Protein AF-A0A7S3NC01-F1 (afdb_monomer_lite)

Structure (mmCIF, N/CA/C/O backbone):
data_AF-A0A7S3NC01-F1
#
_entry.id   AF-A0A7S3NC01-F1
#
loop_
_atom_site.group_PDB
_atom_site.id
_atom_site.type_symbol
_atom_site.label_atom_id
_atom_site.label_alt_id
_atom_site.label_comp_id
_atom_site.label_asym_id
_atom_site.label_entity_id
_atom_site.label_seq_id
_atom_site.pdbx_PDB_ins_code
_atom_site.Cartn_x
_atom_site.Cartn_y
_atom_site.Cartn_z
_atom_site.occupancy
_atom_site.B_iso_or_equiv
_atom_site.auth_seq_id
_atom_site.auth_comp_id
_atom_site.auth_asym_id
_atom_site.auth_atom_id
_atom_site.pdbx_PDB_model_num
ATOM 1 N N . MET A 1 1 ? -23.946 -13.953 15.348 1.00 42.28 1 MET A N 1
ATOM 2 C CA . MET A 1 1 ? -24.027 -12.866 14.351 1.00 42.28 1 MET A CA 1
ATOM 3 C C . MET A 1 1 ? -23.359 -11.665 14.988 1.00 42.28 1 MET A C 1
ATOM 5 O O . MET A 1 1 ? -23.876 -11.195 15.989 1.00 42.28 1 MET A O 1
ATOM 9 N N . LYS A 1 2 ? -22.151 -11.292 14.545 1.00 52.28 2 LYS A N 1
ATOM 10 C CA . LYS A 1 2 ? -21.461 -10.125 15.108 1.00 52.28 2 LYS A CA 1
ATOM 11 C C . LYS A 1 2 ? -22.196 -8.876 14.632 1.00 52.28 2 LYS A C 1
ATOM 13 O O . LYS A 1 2 ? -22.498 -8.756 13.447 1.00 52.28 2 LYS A O 1
ATOM 18 N N . GLU A 1 3 ? -22.549 -8.042 15.595 1.00 60.88 3 GLU A N 1
ATOM 19 C CA . GLU A 1 3 ? -23.227 -6.767 15.418 1.00 60.88 3 GLU A 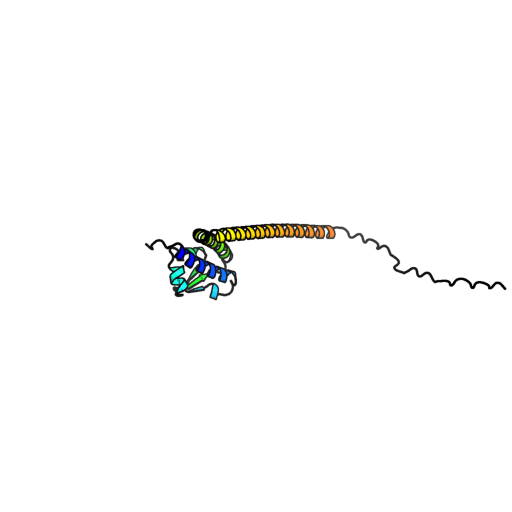CA 1
ATOM 20 C C . GLU A 1 3 ? -22.407 -5.876 14.480 1.00 60.88 3 GLU A C 1
ATOM 22 O O . GLU A 1 3 ? -21.178 -5.931 14.464 1.00 60.88 3 GLU A O 1
ATOM 27 N N . SER A 1 4 ? -23.095 -5.095 13.655 1.00 76.19 4 SER A N 1
ATOM 28 C CA . SER A 1 4 ? -22.490 -4.095 12.778 1.00 76.19 4 SER A CA 1
ATOM 29 C C . SER A 1 4 ? -21.499 -3.219 13.553 1.00 76.19 4 SER A C 1
ATOM 31 O O . SER A 1 4 ? -21.894 -2.540 14.498 1.00 76.19 4 SER A O 1
ATOM 33 N N . HIS A 1 5 ? -20.226 -3.241 13.148 1.00 82.31 5 HIS A N 1
ATOM 34 C CA . HIS A 1 5 ? -19.188 -2.378 13.713 1.00 82.31 5 HIS A CA 1
ATOM 35 C C . HIS A 1 5 ? -19.450 -0.912 13.383 1.00 82.31 5 HIS A C 1
ATOM 37 O O . HIS A 1 5 ? -19.995 -0.595 12.324 1.00 82.31 5 HIS A O 1
ATOM 43 N N . THR A 1 6 ? -19.022 -0.018 14.273 1.00 89.12 6 THR A N 1
ATOM 44 C CA . THR A 1 6 ? -19.074 1.422 14.008 1.00 89.12 6 THR A CA 1
ATOM 45 C C . THR A 1 6 ? -18.001 1.822 12.992 1.00 89.12 6 THR A C 1
ATOM 47 O O . THR A 1 6 ? -16.938 1.200 12.899 1.00 89.12 6 THR A O 1
ATOM 50 N N . ASP A 1 7 ? -18.248 2.899 12.244 1.00 88.88 7 ASP A N 1
ATOM 51 C CA . ASP A 1 7 ? -17.278 3.439 11.282 1.00 88.88 7 ASP A CA 1
ATOM 52 C C . ASP A 1 7 ? -15.938 3.797 11.966 1.00 88.88 7 ASP A C 1
ATOM 54 O O . ASP A 1 7 ? -14.875 3.639 11.369 1.00 88.88 7 ASP A O 1
ATOM 58 N N . GLU A 1 8 ? -15.954 4.205 13.241 1.00 89.25 8 GLU A N 1
ATOM 59 C CA . GLU A 1 8 ? -14.747 4.502 14.029 1.00 89.25 8 GLU A CA 1
ATOM 60 C C . GLU A 1 8 ? -13.897 3.256 14.327 1.00 89.25 8 GLU A C 1
ATOM 62 O O . GLU A 1 8 ? -12.663 3.284 14.204 1.00 89.25 8 GLU A O 1
ATOM 67 N N . GLU A 1 9 ? -14.542 2.143 14.687 1.00 90.44 9 GLU A N 1
ATOM 68 C CA . GLU A 1 9 ? -13.879 0.852 14.887 1.00 90.44 9 GLU A CA 1
ATOM 69 C C . GLU A 1 9 ? -13.275 0.343 13.578 1.00 90.44 9 GLU A C 1
ATOM 71 O O . GLU A 1 9 ? -12.108 -0.066 13.548 1.00 90.44 9 GLU A O 1
ATOM 76 N N . LEU A 1 10 ? -14.040 0.439 12.486 1.00 90.62 10 LEU A N 1
ATOM 77 C CA . LEU A 1 10 ? -13.592 0.070 11.146 1.00 90.62 10 LEU A CA 1
ATOM 78 C C . LEU A 1 10 ? -12.377 0.896 10.717 1.00 90.62 10 LEU A C 1
ATOM 80 O O . LEU A 1 10 ? -11.373 0.322 10.290 1.00 90.62 10 LEU A O 1
ATOM 84 N N . MET A 1 11 ? -12.418 2.222 10.885 1.00 91.44 11 MET A N 1
ATOM 85 C CA . MET A 1 11 ? -11.274 3.091 10.597 1.00 91.44 11 MET A CA 1
ATOM 86 C C . MET A 1 11 ? -10.049 2.668 11.409 1.00 91.44 11 MET A C 1
ATOM 88 O O . MET A 1 11 ? -8.962 2.491 10.859 1.00 91.44 11 MET A O 1
ATOM 92 N N . THR A 1 12 ? -10.213 2.445 12.712 1.00 92.44 12 THR A N 1
ATOM 93 C CA . THR A 1 12 ? -9.095 2.079 13.585 1.00 92.44 12 THR A CA 1
ATOM 94 C C . THR A 1 12 ? -8.451 0.753 13.172 1.00 92.44 12 THR A C 1
ATOM 96 O O . THR A 1 12 ? -7.222 0.650 13.120 1.00 92.44 12 THR A O 1
ATOM 99 N N . GLY A 1 13 ? -9.254 -0.269 12.867 1.00 93.19 13 GLY A N 1
ATOM 100 C CA . GLY A 1 13 ? -8.735 -1.561 12.425 1.00 93.19 13 GLY A CA 1
ATOM 101 C C . GLY A 1 13 ? -8.068 -1.483 11.052 1.00 93.19 13 GLY A C 1
ATOM 102 O O . GLY A 1 13 ? -6.948 -1.966 10.882 1.00 93.19 13 GLY A O 1
ATOM 103 N N . ILE A 1 14 ? -8.692 -0.807 10.085 1.00 93.94 14 ILE A N 1
ATOM 104 C CA . ILE A 1 14 ? -8.142 -0.666 8.730 1.00 93.94 14 ILE A CA 1
ATOM 105 C C . ILE A 1 14 ? -6.847 0.162 8.729 1.00 93.94 14 ILE A C 1
ATOM 107 O O . ILE A 1 14 ? -5.908 -0.188 8.013 1.00 93.94 14 ILE A O 1
ATOM 111 N N . ASP A 1 15 ? -6.724 1.194 9.568 1.00 94.31 15 ASP A N 1
ATOM 112 C CA . ASP A 1 15 ? -5.472 1.947 9.734 1.00 94.31 15 ASP A CA 1
ATOM 113 C C . ASP A 1 15 ? -4.325 1.047 10.234 1.00 94.31 15 ASP A C 1
ATOM 115 O O . ASP A 1 15 ? -3.195 1.120 9.736 1.00 94.31 15 ASP A O 1
ATOM 119 N N . ILE A 1 16 ? -4.606 0.128 11.168 1.00 95.12 16 ILE A N 1
ATOM 120 C CA . ILE A 1 16 ? -3.627 -0.877 11.611 1.00 95.12 16 ILE A CA 1
ATOM 121 C C . ILE A 1 16 ? -3.235 -1.791 10.446 1.00 95.12 16 ILE A C 1
ATOM 123 O O . ILE A 1 16 ? -2.039 -2.005 10.224 1.00 95.12 16 ILE A O 1
ATOM 127 N N . LEU A 1 17 ? -4.204 -2.291 9.672 1.00 94.94 17 LEU A N 1
ATOM 128 C CA . LEU A 1 17 ? -3.932 -3.131 8.502 1.00 94.94 17 LEU A CA 1
ATOM 129 C C . LEU A 1 17 ? -3.040 -2.406 7.486 1.00 94.94 17 LEU A C 1
ATOM 131 O O . LEU A 1 17 ? -2.015 -2.939 7.060 1.00 94.94 17 LEU A O 1
ATOM 135 N N . LEU A 1 18 ? -3.372 -1.160 7.147 1.00 95.25 18 LEU A N 1
ATOM 136 C CA . LEU A 1 18 ? -2.602 -0.334 6.219 1.00 95.25 18 LEU A CA 1
ATOM 137 C C . LEU A 1 18 ? -1.169 -0.093 6.710 1.00 95.25 18 LEU A C 1
ATOM 139 O O . LEU A 1 18 ? -0.233 -0.122 5.903 1.00 95.25 18 LEU A O 1
ATOM 143 N N . LYS A 1 19 ? -0.961 0.094 8.020 1.00 95.38 19 LYS A N 1
ATOM 144 C CA . LYS A 1 19 ? 0.379 0.202 8.627 1.00 95.38 19 LYS A CA 1
ATOM 145 C C . LYS A 1 19 ? 1.178 -1.093 8.491 1.00 95.38 19 LYS A C 1
ATOM 147 O O . LYS A 1 19 ? 2.347 -1.034 8.104 1.00 95.38 19 LYS A O 1
ATOM 152 N N . LEU A 1 20 ? 0.562 -2.245 8.759 1.00 94.25 20 LEU A N 1
ATOM 153 C CA . LEU A 1 20 ? 1.204 -3.554 8.596 1.00 94.25 20 LEU A CA 1
ATOM 154 C C . LEU A 1 20 ? 1.615 -3.780 7.136 1.00 94.25 20 LEU A C 1
ATOM 156 O O . LEU A 1 20 ? 2.784 -4.050 6.856 1.00 94.25 20 LEU A O 1
ATOM 160 N N . ILE A 1 21 ? 0.696 -3.543 6.197 1.00 94.94 21 ILE A N 1
ATOM 161 C CA . ILE A 1 21 ? 0.966 -3.654 4.760 1.00 94.94 21 ILE A CA 1
ATOM 162 C C . ILE A 1 21 ? 2.082 -2.687 4.337 1.00 94.94 21 ILE A C 1
ATOM 164 O O . ILE A 1 21 ? 2.995 -3.064 3.604 1.00 94.94 21 ILE A O 1
ATOM 168 N N . LYS A 1 22 ? 2.067 -1.438 4.821 1.00 95.38 22 LYS A N 1
ATOM 169 C CA . LYS A 1 22 ? 3.113 -0.447 4.527 1.00 95.38 22 LYS A CA 1
ATOM 170 C C . LYS A 1 22 ? 4.496 -0.910 4.993 1.00 95.38 22 LYS A C 1
ATOM 172 O O . LYS A 1 22 ? 5.462 -0.693 4.262 1.00 95.38 22 LYS A O 1
ATOM 177 N N . ASN A 1 23 ? 4.597 -1.541 6.162 1.00 95.56 23 ASN A N 1
ATOM 178 C CA . ASN A 1 23 ? 5.865 -2.071 6.668 1.00 95.56 23 ASN A CA 1
ATOM 179 C C . ASN A 1 23 ? 6.392 -3.210 5.786 1.00 95.56 23 ASN A C 1
ATOM 181 O O . ASN A 1 23 ? 7.570 -3.199 5.431 1.00 95.56 23 ASN A O 1
ATOM 185 N N . ILE A 1 24 ? 5.514 -4.122 5.350 1.00 94.75 24 ILE A N 1
ATOM 186 C CA . ILE A 1 24 ? 5.871 -5.197 4.410 1.00 94.75 24 ILE A CA 1
ATOM 187 C C . ILE A 1 24 ? 6.347 -4.617 3.073 1.00 94.75 24 ILE A C 1
ATOM 189 O O . ILE A 1 24 ? 7.377 -5.034 2.552 1.00 94.75 24 ILE A O 1
ATOM 193 N N . LEU A 1 25 ? 5.637 -3.624 2.525 1.00 93.50 25 LEU A N 1
ATOM 194 C CA . LEU A 1 25 ? 6.018 -2.992 1.257 1.00 93.50 25 LEU A CA 1
ATOM 195 C C . LEU A 1 25 ? 7.346 -2.228 1.341 1.00 93.50 25 LEU A C 1
ATOM 197 O O . LEU A 1 25 ? 8.061 -2.150 0.346 1.00 93.50 25 LEU A O 1
ATOM 201 N N . LYS A 1 26 ? 7.679 -1.664 2.509 1.00 94.94 26 LYS A N 1
ATOM 202 C CA . LYS A 1 26 ? 8.946 -0.953 2.731 1.00 94.94 26 LYS A CA 1
ATOM 203 C C . LYS A 1 26 ? 10.131 -1.916 2.861 1.00 94.94 26 LYS A C 1
ATOM 205 O O . LYS A 1 26 ? 11.182 -1.653 2.287 1.00 94.94 26 LYS A O 1
ATOM 210 N N . SER A 1 27 ? 9.949 -3.014 3.594 1.00 93.69 27 SER A N 1
ATOM 211 C CA . SER A 1 27 ? 10.997 -3.993 3.906 1.00 93.69 27 SER A CA 1
ATOM 212 C C . SER A 1 27 ? 10.507 -5.433 3.659 1.00 93.69 27 SER A C 1
ATOM 214 O O . SER A 1 27 ? 10.332 -6.196 4.610 1.00 93.69 27 SER A O 1
ATOM 216 N N . PRO A 1 28 ? 10.312 -5.864 2.396 1.00 91.81 28 PRO A N 1
ATOM 217 C CA . PRO A 1 28 ? 9.695 -7.163 2.088 1.00 91.81 28 PRO A CA 1
ATOM 218 C C . PRO A 1 28 ? 10.527 -8.377 2.503 1.00 91.81 28 PRO A C 1
ATOM 220 O O . PRO A 1 28 ? 9.986 -9.458 2.735 1.00 91.81 28 PRO A O 1
ATOM 223 N N . LYS A 1 29 ? 11.853 -8.221 2.572 1.00 90.94 29 LYS A N 1
ATOM 224 C CA . LYS A 1 29 ? 12.779 -9.304 2.930 1.00 90.94 29 LYS A CA 1
ATOM 225 C C . LYS A 1 29 ? 12.826 -9.569 4.437 1.00 90.94 29 LYS A C 1
ATOM 227 O O . LYS A 1 29 ? 13.257 -10.642 4.842 1.00 90.94 29 LYS A O 1
ATOM 232 N N . GLU A 1 30 ? 12.385 -8.617 5.258 1.00 93.00 30 GLU A N 1
ATOM 233 C CA . GLU A 1 30 ? 12.404 -8.746 6.713 1.00 93.00 30 GLU A CA 1
ATOM 234 C C . GLU A 1 30 ? 11.196 -9.561 7.189 1.00 93.00 30 GLU A C 1
ATOM 236 O O . GLU A 1 30 ? 10.058 -9.091 7.212 1.00 93.00 30 GLU A O 1
ATOM 241 N N . GLU A 1 31 ? 11.452 -10.800 7.603 1.00 89.75 31 GLU A N 1
ATOM 242 C CA . GLU A 1 31 ? 10.413 -11.761 7.980 1.00 89.75 31 GLU A CA 1
ATOM 243 C C . GLU A 1 31 ? 9.529 -11.281 9.138 1.00 89.75 31 GLU A C 1
ATOM 245 O O . GLU A 1 31 ? 8.316 -11.481 9.110 1.00 89.75 31 GLU A O 1
ATOM 250 N N . LYS A 1 32 ? 10.106 -10.547 10.099 1.00 91.88 32 LYS A N 1
ATOM 251 C CA . LYS A 1 32 ? 9.376 -9.968 11.238 1.00 91.88 32 LYS A CA 1
ATOM 252 C C . LYS A 1 32 ? 8.201 -9.073 10.824 1.00 91.88 32 LYS A C 1
ATOM 254 O O . LYS A 1 32 ? 7.250 -8.953 11.583 1.00 91.88 32 LYS A O 1
ATOM 259 N N . PHE A 1 33 ? 8.264 -8.429 9.652 1.00 93.38 33 PHE A N 1
ATOM 260 C CA . PHE A 1 33 ? 7.176 -7.579 9.158 1.00 93.38 33 PHE A CA 1
ATOM 261 C C . PHE A 1 33 ? 6.107 -8.367 8.407 1.00 93.38 33 PHE A C 1
ATOM 263 O O . PHE A 1 33 ? 4.985 -7.889 8.287 1.00 93.38 33 PHE A O 1
ATOM 270 N N . ARG A 1 34 ? 6.437 -9.567 7.917 1.00 93.44 34 ARG A N 1
ATOM 271 C CA . ARG A 1 34 ? 5.501 -10.454 7.216 1.00 93.44 34 ARG A CA 1
ATOM 272 C C . ARG A 1 34 ? 4.664 -11.302 8.168 1.00 93.44 34 ARG A C 1
ATOM 274 O O . ARG A 1 34 ? 3.649 -11.835 7.733 1.00 93.44 34 ARG A O 1
ATOM 281 N N . LYS A 1 35 ? 5.076 -11.424 9.433 1.00 93.69 35 LYS A N 1
ATOM 282 C CA . LYS A 1 35 ? 4.368 -12.189 10.464 1.00 93.69 35 LYS A CA 1
ATOM 283 C C . LYS A 1 35 ? 3.509 -11.281 11.337 1.00 93.69 35 LYS A C 1
ATOM 285 O O . LYS A 1 35 ? 3.994 -10.315 11.921 1.00 93.69 35 LYS A O 1
ATOM 290 N N . ILE A 1 36 ? 2.235 -11.624 11.467 1.00 93.56 36 ILE A N 1
ATOM 291 C CA . ILE A 1 36 ? 1.268 -10.963 12.342 1.00 93.56 36 ILE A CA 1
ATOM 292 C C . ILE A 1 36 ? 0.925 -11.937 13.465 1.00 93.56 36 ILE A C 1
ATOM 294 O O . ILE A 1 36 ? 0.353 -12.998 13.225 1.00 93.56 36 ILE A O 1
ATOM 298 N N . LYS A 1 37 ? 1.254 -11.565 14.704 1.00 93.38 37 LYS A N 1
ATOM 299 C CA . LYS A 1 37 ? 0.899 -12.354 15.887 1.00 93.38 37 LYS A CA 1
ATOM 300 C C . LYS A 1 37 ? -0.549 -12.078 16.287 1.00 93.38 37 LYS A C 1
ATOM 302 O O . LYS A 1 37 ? -0.863 -10.951 16.678 1.00 93.38 37 LYS A O 1
ATOM 307 N N . LYS A 1 38 ? -1.407 -13.100 16.268 1.00 91.00 38 LYS A N 1
ATOM 308 C CA . LYS A 1 38 ? -2.829 -12.989 16.636 1.00 91.00 38 LYS A CA 1
ATOM 309 C C . LYS A 1 38 ? -3.030 -12.561 18.088 1.00 91.00 38 LYS A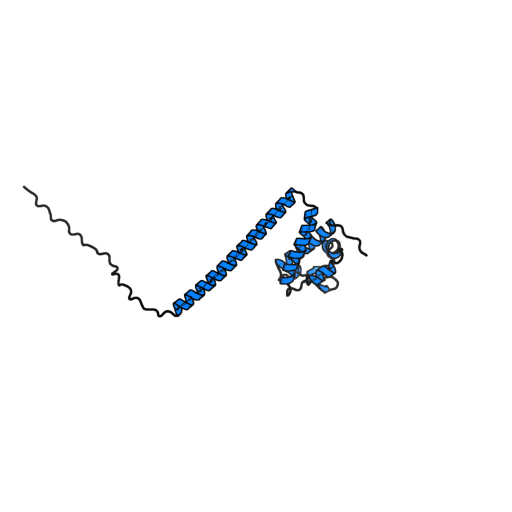 C 1
ATOM 311 O O . LYS A 1 38 ? -3.983 -11.856 18.386 1.00 91.00 38 LYS A O 1
ATOM 316 N N . THR A 1 39 ? -2.105 -12.916 18.984 1.00 91.31 39 THR A N 1
ATOM 317 C CA . THR A 1 39 ? -2.181 -12.562 20.413 1.00 91.31 39 THR A CA 1
ATOM 318 C C . THR A 1 39 ? -1.788 -11.112 20.714 1.00 91.31 39 THR A C 1
ATOM 320 O O . THR A 1 39 ? -1.868 -10.679 21.865 1.00 91.31 39 THR A O 1
ATOM 323 N N . ASN A 1 40 ? -1.292 -10.351 19.731 1.00 93.38 40 ASN A N 1
ATOM 324 C CA . ASN A 1 40 ? -0.954 -8.951 19.958 1.00 93.38 40 ASN A CA 1
ATOM 325 C C . ASN A 1 40 ? -2.237 -8.185 20.302 1.00 93.38 40 ASN A C 1
ATOM 327 O O . ASN A 1 40 ? -3.151 -8.137 19.486 1.00 93.38 40 ASN A O 1
ATOM 331 N N . LYS A 1 41 ? -2.287 -7.563 21.489 1.00 91.88 41 LYS A N 1
ATOM 332 C CA . LYS A 1 41 ? -3.500 -6.912 22.010 1.00 91.88 41 LYS A CA 1
ATOM 333 C C . LYS A 1 41 ? -4.124 -5.938 21.013 1.00 91.88 41 LYS A C 1
ATOM 335 O O . LYS A 1 41 ? -5.320 -6.014 20.793 1.00 91.88 41 LYS A O 1
ATOM 340 N N . ALA A 1 42 ? -3.332 -5.068 20.384 1.00 89.81 42 ALA A N 1
ATOM 341 C CA . ALA A 1 42 ? -3.861 -4.084 19.441 1.00 89.81 42 ALA A CA 1
ATOM 342 C C . ALA A 1 42 ? -4.426 -4.743 18.175 1.00 89.81 42 ALA A C 1
ATOM 344 O O . ALA A 1 42 ? -5.451 -4.311 17.663 1.00 89.81 42 ALA A O 1
ATOM 345 N N . ILE A 1 43 ? -3.774 -5.798 17.686 1.00 91.69 43 ILE A N 1
ATOM 346 C CA . ILE A 1 43 ? -4.201 -6.529 16.489 1.00 91.69 43 ILE A CA 1
ATOM 347 C C . ILE A 1 43 ? -5.450 -7.359 16.795 1.00 91.69 43 ILE A C 1
ATOM 349 O O . ILE A 1 43 ? -6.428 -7.290 16.063 1.00 91.69 43 ILE A O 1
ATOM 353 N N . SER A 1 44 ? -5.451 -8.091 17.904 1.00 91.44 44 SER A N 1
ATOM 354 C CA . SER A 1 44 ? -6.570 -8.931 18.322 1.00 91.44 44 SER A CA 1
ATOM 355 C C . SER A 1 44 ? -7.843 -8.117 18.545 1.00 91.44 44 SER A C 1
ATOM 357 O O . SER A 1 44 ? -8.886 -8.448 17.990 1.00 91.44 44 SER A O 1
ATOM 359 N N . THR A 1 45 ? -7.760 -7.022 19.309 1.00 91.56 45 THR A N 1
ATOM 360 C CA . THR A 1 45 ? -8.960 -6.281 19.716 1.00 91.56 45 THR A CA 1
ATOM 361 C C . THR A 1 45 ? -9.467 -5.320 18.653 1.00 91.56 45 THR A C 1
ATOM 363 O O . THR A 1 45 ? -10.673 -5.127 18.558 1.00 91.56 45 THR A O 1
ATOM 366 N N . LYS A 1 46 ? -8.574 -4.711 17.860 1.00 92.25 46 LYS A N 1
ATOM 367 C CA . LYS A 1 46 ? -8.951 -3.654 16.906 1.00 92.25 46 LYS A CA 1
ATOM 368 C C . LYS A 1 46 ? -9.013 -4.127 15.458 1.00 92.25 46 LYS A C 1
ATOM 370 O O . LYS A 1 46 ? -9.803 -3.586 14.700 1.00 92.25 46 LYS A O 1
ATOM 375 N N . LEU A 1 47 ? -8.172 -5.085 15.059 1.00 92.06 47 LEU A N 1
ATOM 376 C CA . LEU A 1 47 ? -8.126 -5.582 13.680 1.00 92.06 47 LEU A CA 1
ATOM 377 C C . LEU A 1 47 ? -8.932 -6.877 13.538 1.00 92.06 47 LEU A C 1
ATOM 379 O O . LEU A 1 47 ? -9.917 -6.903 12.812 1.00 92.06 47 LEU A O 1
ATOM 383 N N . LEU A 1 48 ? -8.542 -7.935 14.253 1.00 91.25 48 LEU A N 1
ATOM 384 C CA . LEU A 1 48 ? -9.141 -9.272 14.125 1.00 91.25 48 LEU A CA 1
ATOM 385 C C . LEU A 1 48 ? -10.545 -9.372 14.733 1.00 91.25 48 LEU A C 1
ATOM 387 O O . LEU A 1 48 ? -11.280 -10.313 14.449 1.00 91.25 48 LEU A O 1
ATOM 391 N N . ASN A 1 49 ? -10.943 -8.411 15.569 1.00 91.12 49 ASN A N 1
ATOM 392 C CA . ASN A 1 49 ? -12.309 -8.373 16.072 1.00 91.12 49 ASN A CA 1
ATOM 393 C C . ASN A 1 49 ? -13.324 -7.980 14.984 1.00 91.12 49 ASN A C 1
ATOM 395 O O . ASN A 1 49 ? -14.491 -8.362 15.103 1.00 91.12 49 ASN A O 1
ATOM 399 N N . LEU A 1 50 ? -12.871 -7.276 13.935 1.00 90.31 50 LEU A N 1
ATOM 400 C CA . LEU A 1 50 ? -13.715 -6.807 12.840 1.00 90.31 50 LEU A CA 1
ATOM 401 C C . LEU A 1 50 ? -14.290 -7.973 12.027 1.00 90.31 50 LEU A C 1
ATOM 403 O O . LEU A 1 50 ? -13.611 -8.959 11.732 1.00 90.31 50 LEU A O 1
ATOM 407 N N . ILE A 1 51 ? -15.557 -7.836 11.638 1.00 88.50 51 ILE A N 1
ATOM 408 C CA . ILE A 1 51 ? -16.260 -8.783 10.764 1.00 88.50 51 ILE A CA 1
ATOM 409 C C . ILE A 1 51 ? -15.492 -8.982 9.448 1.00 88.50 51 ILE A C 1
ATOM 411 O O . ILE 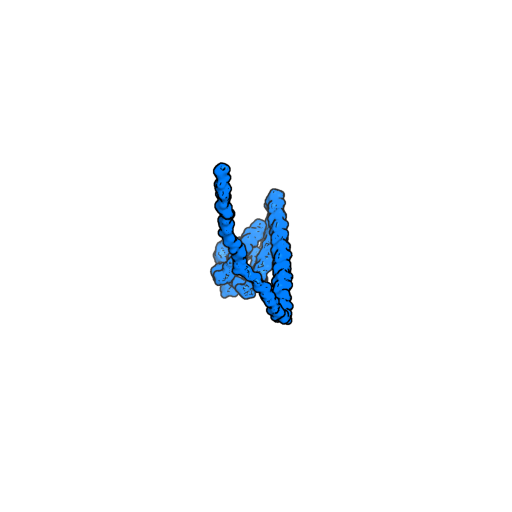A 1 51 ? -15.040 -8.022 8.827 1.00 88.50 51 ILE A O 1
ATOM 415 N N . CYS A 1 52 ? -15.367 -10.246 9.029 1.00 88.69 52 CYS A N 1
ATOM 416 C CA . CYS A 1 52 ? -14.712 -10.685 7.790 1.00 88.69 52 CYS A CA 1
ATOM 417 C C . CYS A 1 52 ? -13.232 -10.278 7.641 1.00 88.69 52 CYS A C 1
ATOM 419 O O . CYS A 1 52 ? -12.680 -10.367 6.543 1.00 88.69 52 CYS A O 1
ATOM 421 N N . MET A 1 53 ? -12.559 -9.845 8.715 1.00 91.62 53 MET A N 1
ATOM 422 C CA . MET A 1 53 ? -11.143 -9.475 8.628 1.00 91.62 53 MET A CA 1
ATOM 423 C C . MET A 1 53 ? -10.250 -10.676 8.307 1.00 91.62 53 MET A C 1
ATOM 425 O O . MET A 1 53 ? -9.295 -10.541 7.547 1.00 91.62 53 MET A O 1
ATOM 429 N N . ASP A 1 54 ? -10.570 -11.852 8.848 1.00 91.06 54 ASP A N 1
ATOM 430 C CA . ASP A 1 54 ? -9.829 -13.080 8.550 1.00 91.06 54 ASP A CA 1
ATOM 431 C C . ASP A 1 54 ? -9.930 -13.440 7.058 1.00 91.06 54 ASP A C 1
ATOM 433 O O . ASP A 1 54 ? -8.908 -13.690 6.417 1.00 91.06 54 ASP A O 1
ATOM 437 N N . ASP A 1 55 ? -11.128 -13.345 6.473 1.00 92.12 55 ASP A N 1
ATOM 438 C CA . ASP A 1 55 ? -11.344 -13.564 5.037 1.00 92.12 55 ASP A CA 1
ATOM 439 C C . ASP A 1 55 ? -10.563 -12.547 4.196 1.00 92.12 55 ASP A C 1
ATOM 441 O O . ASP A 1 55 ? -9.905 -12.905 3.217 1.00 92.12 55 ASP A O 1
ATOM 445 N N . LEU A 1 56 ? -10.574 -11.270 4.599 1.00 92.50 56 LEU A N 1
ATOM 446 C CA . LEU A 1 56 ? -9.812 -10.220 3.925 1.00 92.50 56 LEU A CA 1
ATOM 447 C C . LEU A 1 56 ? -8.303 -10.503 3.962 1.00 92.50 56 LEU A C 1
ATOM 449 O O . LEU A 1 56 ? -7.627 -10.342 2.943 1.00 92.50 56 LEU A O 1
ATOM 453 N N . LEU A 1 57 ? -7.772 -10.946 5.107 1.00 93.56 57 LEU A N 1
ATOM 454 C CA . LEU A 1 57 ? -6.368 -11.335 5.251 1.00 93.56 57 LEU A CA 1
ATOM 455 C C . LEU A 1 57 ? -6.018 -12.500 4.311 1.00 93.56 57 LEU A C 1
ATOM 457 O O . LEU A 1 57 ? -4.989 -12.447 3.633 1.00 93.56 57 LEU A O 1
ATOM 461 N N . MET A 1 58 ? -6.888 -13.503 4.190 1.00 92.31 58 MET A N 1
ATOM 462 C CA . MET A 1 58 ? -6.687 -14.614 3.253 1.00 92.31 58 MET A CA 1
ATOM 463 C C . MET A 1 58 ? -6.698 -14.149 1.791 1.00 92.31 58 MET A C 1
ATOM 465 O O . MET A 1 58 ? -5.800 -14.498 1.023 1.00 92.31 58 MET A O 1
ATOM 469 N N . VAL A 1 59 ? -7.653 -13.294 1.406 1.00 92.25 59 VAL A N 1
ATOM 470 C CA . VAL A 1 59 ? -7.757 -12.739 0.042 1.00 92.25 59 VAL A CA 1
ATOM 471 C C . VAL A 1 59 ? -6.501 -11.954 -0.352 1.00 92.25 59 VAL A C 1
ATOM 473 O O . VAL A 1 59 ? -6.044 -12.032 -1.496 1.00 92.25 59 VAL A O 1
ATOM 476 N N . ILE A 1 60 ? -5.891 -11.226 0.588 1.00 92.69 60 ILE A N 1
ATOM 477 C CA . ILE A 1 60 ? -4.646 -10.488 0.333 1.00 92.69 60 ILE A CA 1
ATOM 478 C C . ILE A 1 60 ? -3.381 -11.355 0.479 1.00 92.69 60 ILE A C 1
ATOM 480 O O . ILE A 1 60 ? -2.277 -10.826 0.359 1.00 92.69 60 ILE A O 1
ATOM 484 N N . ASN A 1 61 ? -3.521 -12.683 0.576 1.00 93.81 61 ASN A N 1
ATOM 485 C CA . ASN A 1 61 ? -2.450 -13.691 0.640 1.00 93.81 61 ASN A CA 1
ATOM 486 C C . ASN A 1 61 ? -1.680 -13.728 1.974 1.00 93.81 61 ASN A C 1
ATOM 488 O O . ASN A 1 61 ? -0.470 -13.980 1.989 1.00 93.81 61 ASN A O 1
ATOM 492 N N . PHE A 1 62 ? -2.362 -13.473 3.093 1.00 93.81 62 PHE A N 1
ATOM 493 C CA . PHE A 1 62 ? -1.899 -13.980 4.383 1.00 93.81 62 PHE A CA 1
ATOM 494 C C . PHE A 1 62 ? -2.373 -15.416 4.561 1.00 93.81 62 PHE A C 1
ATOM 496 O O . PHE A 1 62 ? -3.536 -15.741 4.343 1.00 93.81 62 PHE A O 1
ATOM 503 N N . GLU A 1 63 ? -1.460 -16.263 5.000 1.00 93.25 63 GLU A N 1
ATOM 504 C CA . GLU A 1 63 ? -1.711 -17.668 5.276 1.00 93.25 63 GLU A CA 1
ATOM 505 C C . GLU A 1 63 ? -1.564 -17.921 6.779 1.00 93.25 63 GLU A C 1
ATOM 507 O O . GLU A 1 63 ? -0.826 -17.222 7.485 1.00 93.25 63 GLU A O 1
ATOM 512 N N . HIS A 1 64 ? -2.272 -18.928 7.284 1.00 91.12 64 HIS A N 1
ATOM 513 C CA . HIS A 1 64 ? -2.055 -19.428 8.635 1.00 91.12 64 HIS A CA 1
ATOM 514 C C . HIS A 1 64 ? -0.773 -20.262 8.664 1.00 91.12 64 HIS A C 1
ATOM 516 O O . HIS A 1 64 ? -0.764 -21.404 8.221 1.00 91.12 64 HIS A O 1
ATOM 522 N N . GLU A 1 65 ? 0.310 -19.691 9.191 1.00 88.25 65 GLU A N 1
ATOM 523 C CA . GLU A 1 65 ? 1.556 -20.435 9.428 1.00 88.25 65 GLU A CA 1
ATOM 524 C C . GLU A 1 65 ? 1.428 -21.319 10.679 1.00 88.25 65 GLU A C 1
ATOM 526 O O . GLU A 1 65 ? 1.975 -22.416 10.740 1.00 88.25 65 GLU A O 1
ATOM 531 N N . SER A 1 66 ? 0.670 -20.854 11.675 1.00 87.88 66 SER A N 1
ATOM 532 C CA . SER A 1 66 ? 0.315 -21.610 12.876 1.00 87.88 66 SER A CA 1
ATOM 533 C C . SER A 1 66 ? -0.989 -21.084 13.484 1.00 87.88 66 SER A C 1
ATOM 535 O O . SER A 1 66 ? -1.569 -20.103 13.005 1.00 87.88 66 SER A O 1
ATOM 537 N N . GLU A 1 67 ? -1.454 -21.702 14.574 1.00 84.56 67 GLU A N 1
ATOM 538 C CA . GLU A 1 67 ? -2.630 -21.213 15.306 1.00 84.56 67 GLU A CA 1
ATOM 539 C C . GLU A 1 67 ? -2.465 -19.757 15.770 1.00 84.56 67 GLU A C 1
ATOM 541 O O . GLU A 1 67 ? -3.442 -19.007 15.789 1.00 84.56 67 GLU A O 1
ATOM 546 N N . GLU A 1 68 ? -1.232 -19.317 16.040 1.00 89.81 68 GLU A N 1
ATOM 547 C CA . GLU A 1 68 ? -0.929 -17.999 16.606 1.00 89.81 68 GLU A CA 1
ATOM 548 C C . GLU A 1 68 ? -0.517 -16.927 15.588 1.00 89.81 68 GLU A C 1
ATOM 550 O O . GLU A 1 68 ? -0.518 -15.740 15.935 1.00 89.81 68 GLU A O 1
ATOM 555 N N . PHE A 1 69 ? -0.152 -17.297 14.357 1.00 91.75 69 PHE A N 1
ATOM 556 C CA . PHE A 1 69 ? 0.454 -16.367 13.399 1.00 91.75 69 PHE A CA 1
ATOM 557 C C . PHE A 1 69 ? -0.219 -16.391 12.024 1.00 91.75 69 PHE A C 1
ATOM 559 O O . PHE A 1 69 ? -0.527 -17.446 11.471 1.00 91.75 69 PHE A O 1
ATOM 566 N N . TYR A 1 70 ? -0.385 -15.198 11.452 1.00 93.50 70 TYR A N 1
ATOM 567 C CA . TYR A 1 70 ? -0.569 -15.015 10.014 1.00 93.50 70 TYR A CA 1
ATOM 568 C C . TYR A 1 70 ? 0.770 -14.658 9.376 1.00 93.50 70 TYR A C 1
ATOM 570 O O . TYR A 1 70 ? 1.491 -13.811 9.905 1.00 93.50 70 TYR A O 1
ATOM 578 N N . CYS A 1 71 ? 1.087 -15.247 8.229 1.00 94.12 71 CYS A N 1
ATOM 579 C CA . CYS A 1 71 ? 2.306 -14.961 7.483 1.00 94.12 71 CYS A CA 1
ATOM 580 C C . CYS A 1 71 ? 1.968 -14.541 6.050 1.00 94.12 71 CYS A C 1
ATOM 582 O O . CYS A 1 71 ? 1.176 -15.191 5.373 1.00 94.12 71 CYS A O 1
ATOM 584 N N . PHE A 1 72 ? 2.557 -13.440 5.586 1.00 94.25 72 PHE A N 1
ATOM 585 C CA . PHE A 1 72 ? 2.397 -12.985 4.209 1.00 94.25 72 PHE A CA 1
ATOM 586 C C . PHE A 1 72 ? 3.359 -13.700 3.254 1.00 94.25 72 PHE A C 1
ATOM 588 O O . PHE A 1 72 ? 4.582 -13.678 3.444 1.00 94.25 72 PHE A O 1
ATOM 595 N N . ASN A 1 73 ? 2.815 -14.234 2.161 1.00 90.06 73 ASN A N 1
ATOM 596 C CA . ASN A 1 73 ? 3.590 -14.887 1.115 1.00 90.06 73 ASN A CA 1
ATOM 597 C C . ASN A 1 73 ? 4.296 -13.863 0.200 1.00 90.06 73 ASN A C 1
ATOM 599 O O . ASN A 1 73 ? 3.672 -13.204 -0.636 1.00 90.06 73 ASN A O 1
ATOM 603 N N . ILE A 1 74 ? 5.628 -13.753 0.309 1.00 89.12 74 ILE A N 1
ATOM 604 C CA . ILE A 1 74 ? 6.426 -12.766 -0.446 1.00 89.12 74 ILE A CA 1
ATOM 605 C C . ILE A 1 74 ? 6.283 -12.893 -1.969 1.00 89.12 74 ILE A C 1
ATOM 607 O O . ILE A 1 74 ? 6.351 -11.886 -2.676 1.00 89.12 74 ILE A O 1
ATOM 611 N N . SER A 1 75 ? 6.027 -14.094 -2.489 1.00 89.19 75 SER A N 1
ATOM 612 C CA . SER A 1 75 ? 5.858 -14.329 -3.929 1.00 89.19 75 SER A CA 1
ATOM 613 C C . SER A 1 75 ? 4.674 -13.554 -4.514 1.00 89.19 75 SER A C 1
ATOM 615 O O . SER A 1 75 ? 4.607 -13.326 -5.720 1.00 89.19 75 SER A O 1
ATOM 617 N N . LYS A 1 76 ? 3.743 -13.110 -3.662 1.00 89.31 76 LYS A N 1
ATOM 618 C CA . LYS A 1 76 ? 2.553 -12.337 -4.025 1.00 89.31 76 LYS A CA 1
ATOM 619 C C . LYS A 1 76 ? 2.699 -10.839 -3.722 1.00 89.31 76 LYS A C 1
ATOM 621 O O . LYS A 1 76 ? 1.715 -10.122 -3.602 1.00 89.31 76 LYS A O 1
ATOM 626 N N . PHE A 1 77 ? 3.920 -10.309 -3.645 1.00 89.75 77 PHE A N 1
ATOM 627 C CA . PHE A 1 77 ? 4.168 -8.893 -3.329 1.00 89.75 77 PHE A CA 1
ATOM 628 C C . PHE A 1 77 ? 3.368 -7.889 -4.188 1.00 89.75 77 PHE A C 1
ATOM 630 O O . PHE A 1 77 ? 2.894 -6.865 -3.695 1.00 89.75 77 PHE A O 1
ATOM 637 N N . THR A 1 78 ? 3.179 -8.181 -5.478 1.00 89.38 78 THR A N 1
ATOM 638 C CA . THR A 1 78 ? 2.441 -7.303 -6.399 1.00 89.38 78 THR A CA 1
ATOM 639 C C . THR A 1 78 ? 0.946 -7.228 -6.089 1.00 89.38 78 THR A C 1
ATOM 641 O O . THR A 1 78 ? 0.353 -6.162 -6.265 1.00 89.38 78 THR A O 1
ATOM 644 N N . SER A 1 79 ? 0.324 -8.312 -5.608 1.00 90.81 79 SER A N 1
ATOM 645 C CA . SER A 1 79 ? -1.085 -8.285 -5.193 1.00 90.81 79 SER A CA 1
ATOM 646 C C . SER A 1 79 ? -1.257 -7.478 -3.911 1.00 90.81 79 SER A C 1
ATOM 648 O O . SER A 1 79 ? -2.208 -6.708 -3.820 1.00 90.81 79 SER A O 1
ATOM 650 N N . LEU A 1 80 ? -0.299 -7.547 -2.982 1.00 92.81 80 LEU A N 1
ATOM 651 C CA . LEU A 1 80 ? -0.316 -6.753 -1.752 1.00 92.81 80 LEU A CA 1
ATOM 652 C C . LEU A 1 80 ? -0.268 -5.245 -2.030 1.00 92.81 80 LEU A C 1
ATOM 654 O O . LEU A 1 80 ? -1.000 -4.469 -1.417 1.00 92.81 80 LEU A O 1
ATOM 658 N N . ALA A 1 81 ? 0.560 -4.818 -2.988 1.00 92.12 81 ALA A N 1
ATOM 659 C CA . ALA A 1 81 ? 0.627 -3.416 -3.392 1.00 92.12 81 ALA A CA 1
ATOM 660 C C . ALA A 1 81 ? -0.707 -2.918 -3.978 1.00 92.12 81 ALA A C 1
ATOM 662 O O . ALA A 1 81 ? -1.129 -1.803 -3.677 1.00 92.12 81 ALA A O 1
ATOM 663 N N . LYS A 1 82 ? -1.394 -3.754 -4.770 1.00 92.00 82 LYS A N 1
ATOM 664 C CA . LYS A 1 82 ? -2.731 -3.449 -5.305 1.00 92.00 82 LYS A CA 1
ATOM 665 C C . LYS A 1 82 ? -3.790 -3.429 -4.204 1.00 92.00 82 LYS A C 1
ATOM 667 O O . LYS A 1 82 ? -4.570 -2.486 -4.139 1.00 92.00 82 LYS A O 1
ATOM 672 N N . ALA A 1 83 ? -3.777 -4.421 -3.314 1.00 93.06 83 ALA A N 1
ATOM 673 C CA . ALA A 1 83 ? -4.696 -4.507 -2.184 1.00 93.06 83 ALA A CA 1
ATOM 674 C C . ALA A 1 83 ? -4.591 -3.273 -1.284 1.00 93.06 83 ALA A C 1
ATOM 676 O O . ALA A 1 83 ? -5.609 -2.701 -0.913 1.00 93.06 83 ALA A O 1
ATOM 677 N N . LYS A 1 84 ? -3.369 -2.793 -1.015 1.00 94.81 84 LYS A N 1
ATOM 678 C CA . LYS A 1 84 ? -3.157 -1.543 -0.278 1.00 94.81 84 LYS A CA 1
ATOM 679 C C . LYS A 1 84 ? -3.905 -0.365 -0.899 1.00 94.81 84 LYS A C 1
ATOM 681 O O . LYS A 1 84 ? -4.461 0.427 -0.152 1.00 94.81 84 LYS A O 1
ATOM 686 N N . LEU A 1 85 ? -3.883 -0.217 -2.226 1.00 92.88 85 LEU A N 1
ATOM 687 C CA . LEU A 1 85 ? -4.561 0.894 -2.901 1.00 92.88 85 LEU A CA 1
ATOM 688 C C . LEU A 1 85 ? -6.075 0.810 -2.703 1.00 92.88 85 LEU A C 1
ATOM 690 O O . LEU A 1 85 ? -6.673 1.782 -2.267 1.00 92.88 85 LEU A O 1
ATOM 694 N N . VAL A 1 86 ? -6.660 -0.370 -2.925 1.00 93.69 86 VAL A N 1
ATOM 695 C CA . VAL A 1 86 ? -8.106 -0.592 -2.766 1.00 93.69 86 VAL A CA 1
ATOM 696 C C . VAL A 1 86 ? -8.551 -0.365 -1.318 1.00 93.69 86 VAL A C 1
ATOM 698 O O . VAL A 1 86 ? -9.529 0.333 -1.070 1.00 93.69 86 VAL A O 1
ATOM 701 N N . ILE A 1 87 ? -7.806 -0.908 -0.350 1.00 93.81 87 ILE A N 1
ATOM 702 C CA . ILE A 1 87 ? -8.099 -0.735 1.080 1.00 93.81 87 ILE A CA 1
ATOM 703 C C . ILE A 1 87 ? -7.936 0.736 1.490 1.00 93.81 87 ILE A C 1
ATOM 705 O O . ILE A 1 87 ? -8.730 1.239 2.279 1.00 93.81 87 ILE A O 1
ATOM 709 N N . GLN A 1 88 ? -6.929 1.436 0.958 1.00 93.69 88 GLN A N 1
ATOM 710 C CA . GLN A 1 88 ? -6.722 2.859 1.229 1.00 93.69 88 GLN A CA 1
ATOM 711 C C . GLN A 1 88 ? -7.858 3.713 0.662 1.00 93.69 88 GLN A C 1
ATOM 713 O O . GLN A 1 88 ? -8.311 4.618 1.352 1.00 93.69 88 GLN A O 1
ATOM 718 N N . ASP A 1 89 ? -8.327 3.427 -0.554 1.00 91.00 89 ASP A N 1
ATOM 719 C CA . ASP A 1 89 ? -9.447 4.155 -1.154 1.00 91.00 89 ASP A CA 1
ATOM 720 C C . ASP A 1 89 ? -10.719 3.989 -0.308 1.00 91.00 89 ASP A C 1
ATOM 722 O O . ASP A 1 89 ? -11.362 4.982 0.026 1.00 91.00 89 ASP A O 1
ATOM 726 N N . PHE A 1 90 ? -11.017 2.763 0.137 1.00 91.88 90 PHE A N 1
ATOM 727 C CA . PHE A 1 90 ? -12.136 2.494 1.046 1.00 91.88 90 PHE A CA 1
ATOM 728 C C . PHE A 1 90 ? -11.982 3.205 2.402 1.00 91.88 90 PHE A C 1
ATOM 730 O O . PHE A 1 90 ? -12.921 3.818 2.908 1.00 91.88 90 PHE A O 1
ATOM 737 N N . TYR A 1 91 ? -10.780 3.172 2.985 1.00 92.69 91 TYR A N 1
ATOM 738 C CA . TYR A 1 91 ? -10.478 3.888 4.225 1.00 92.69 91 TYR A CA 1
ATOM 739 C C . TYR A 1 91 ? -10.694 5.399 4.081 1.00 92.69 91 TYR A C 1
ATOM 741 O O . TYR A 1 91 ? -11.288 6.036 4.952 1.00 92.69 91 TYR A O 1
ATOM 749 N N . ASP A 1 92 ? -10.235 5.975 2.970 1.00 90.12 92 ASP A N 1
ATOM 750 C CA . ASP A 1 92 ? -10.379 7.398 2.688 1.00 90.12 92 ASP A CA 1
ATOM 751 C C . ASP A 1 92 ? -11.856 7.779 2.476 1.00 90.12 92 ASP A C 1
ATOM 753 O O . ASP A 1 92 ? -12.265 8.859 2.893 1.00 90.12 92 ASP A O 1
ATOM 757 N N . GLU A 1 93 ? -12.678 6.908 1.881 1.00 89.69 93 GLU A N 1
ATOM 758 C CA . GLU A 1 93 ? -14.126 7.122 1.739 1.00 89.69 93 GLU A CA 1
ATOM 759 C C . GLU A 1 93 ? -14.855 7.186 3.080 1.00 89.69 93 GLU A C 1
ATOM 761 O O . GLU A 1 93 ? -15.662 8.094 3.287 1.00 89.69 93 GLU A O 1
ATOM 766 N N . ILE A 1 94 ? -14.545 6.276 4.008 1.00 90.06 94 ILE A N 1
ATOM 767 C CA . ILE A 1 94 ? -15.102 6.338 5.365 1.00 90.06 94 ILE A CA 1
ATOM 768 C C . ILE A 1 94 ? -14.623 7.618 6.047 1.00 90.06 94 ILE A C 1
ATOM 770 O O . ILE A 1 94 ? -15.429 8.385 6.569 1.00 90.06 94 ILE A O 1
ATOM 774 N N . ARG A 1 95 ? -13.318 7.900 5.980 1.00 89.00 95 ARG A N 1
ATOM 775 C CA . ARG A 1 95 ? -12.714 9.052 6.651 1.00 89.00 95 ARG A CA 1
ATOM 776 C C . ARG A 1 95 ? -13.289 10.387 6.177 1.00 89.00 95 ARG A C 1
ATOM 778 O O . ARG A 1 95 ? -13.472 11.284 6.994 1.00 89.00 95 ARG A O 1
ATOM 785 N N . LYS A 1 96 ? -13.610 10.524 4.888 1.00 87.81 96 LYS A N 1
ATOM 786 C CA . LYS A 1 96 ? -14.228 11.738 4.326 1.00 87.81 96 LYS A CA 1
ATOM 787 C C . LYS A 1 96 ? -15.539 12.122 5.004 1.00 87.81 96 LYS A C 1
ATOM 789 O O . LYS A 1 96 ? -15.808 13.311 5.118 1.00 87.81 96 LYS A O 1
ATOM 794 N N . LYS A 1 97 ? -16.332 11.151 5.472 1.00 86.69 97 LYS A N 1
ATOM 795 C CA . LYS A 1 97 ? -17.596 11.424 6.179 1.00 86.69 97 LYS A CA 1
ATOM 796 C C . LYS A 1 97 ? -17.388 12.173 7.498 1.00 86.69 97 LYS A C 1
ATOM 798 O O . LYS A 1 97 ? -18.296 12.855 7.956 1.00 86.69 97 LYS A O 1
ATOM 803 N N . TYR A 1 98 ? -16.203 12.033 8.089 1.00 85.19 98 TYR A N 1
ATOM 804 C CA . TYR A 1 98 ? -15.842 12.580 9.396 1.00 85.19 98 TYR A CA 1
ATOM 805 C C . TYR A 1 98 ? -14.824 13.729 9.306 1.00 85.19 98 TYR A C 1
ATOM 807 O O . TYR A 1 98 ? -14.389 14.236 10.337 1.00 85.19 98 TYR A O 1
ATOM 815 N N . MET A 1 99 ? -14.421 14.136 8.097 1.00 86.44 99 MET A N 1
ATOM 816 C CA . MET A 1 99 ? -13.508 15.265 7.896 1.00 86.44 99 MET A CA 1
ATOM 817 C C . MET A 1 99 ? -14.241 16.601 7.993 1.00 86.44 99 MET A C 1
ATOM 819 O O . MET A 1 99 ? -15.385 16.742 7.559 1.00 86.44 99 MET A O 1
ATOM 823 N N . THR A 1 100 ? -13.541 17.615 8.497 1.00 88.38 100 THR A N 1
ATOM 824 C CA . THR A 1 100 ? -14.006 19.004 8.403 1.00 88.38 100 THR A CA 1
ATOM 825 C C . THR A 1 100 ? -13.914 19.500 6.949 1.00 88.38 100 THR A C 1
ATOM 827 O O . THR A 1 100 ? -13.121 18.974 6.161 1.00 88.38 100 THR A O 1
ATOM 830 N N . PRO A 1 101 ? -14.688 20.528 6.550 1.00 85.06 101 PRO A N 1
ATOM 831 C CA . PRO A 1 101 ? -14.642 21.054 5.181 1.00 85.06 101 PRO A CA 1
ATOM 832 C C . PRO A 1 101 ? -13.248 21.560 4.769 1.00 85.06 101 PRO A C 1
ATOM 834 O O . PRO A 1 101 ? -12.852 21.417 3.611 1.00 85.06 101 PRO A O 1
ATOM 837 N N . GLU A 1 102 ? -12.468 22.094 5.712 1.00 85.62 102 GLU A N 1
ATOM 838 C CA . GLU A 1 102 ? -11.083 22.513 5.465 1.00 85.62 102 GLU A CA 1
ATOM 839 C C . GLU A 1 102 ? -10.158 21.320 5.176 1.00 85.62 102 GLU A C 1
ATOM 841 O O . GLU A 1 102 ? -9.352 21.351 4.241 1.00 85.62 102 GLU A O 1
ATOM 846 N N . GLU A 1 103 ? -10.290 20.238 5.948 1.00 85.25 103 GLU A N 1
ATOM 847 C CA . GLU A 1 103 ? -9.515 19.012 5.746 1.00 85.25 103 GLU A CA 1
ATOM 848 C C . GLU A 1 103 ? -9.866 18.321 4.430 1.00 85.25 103 GLU A C 1
ATOM 850 O O . GLU A 1 103 ? -8.971 17.821 3.744 1.00 85.25 103 GLU A O 1
ATOM 855 N N . LEU A 1 104 ? -11.147 18.336 4.058 1.00 86.44 104 LEU A N 1
ATOM 856 C CA . LEU A 1 104 ? -11.631 17.760 2.810 1.00 86.44 104 LEU A CA 1
ATOM 857 C C . LEU A 1 104 ? -11.028 18.478 1.595 1.00 86.44 104 LEU A C 1
ATOM 859 O O . LEU A 1 104 ? -10.464 17.821 0.721 1.00 86.44 104 LEU A O 1
ATOM 863 N N . SER A 1 105 ? -11.056 19.814 1.581 1.00 86.44 105 SER A N 1
ATOM 864 C CA . SER A 1 105 ? -10.457 20.621 0.508 1.00 86.44 105 SER A CA 1
ATOM 865 C C . SER A 1 105 ? -8.957 20.341 0.355 1.00 86.44 105 SER A C 1
ATOM 867 O O . SER A 1 105 ? -8.454 20.074 -0.741 1.00 86.44 105 SER A O 1
ATOM 869 N N . LYS A 1 106 ? -8.227 20.284 1.476 1.00 87.69 106 LYS A N 1
ATOM 870 C CA . LYS A 1 106 ? -6.801 19.934 1.469 1.00 87.69 106 LYS A CA 1
ATOM 871 C C . LYS A 1 106 ? -6.559 18.510 0.962 1.00 87.69 106 LYS A C 1
ATOM 873 O O . LYS A 1 106 ? -5.590 18.268 0.240 1.00 87.69 106 LYS A O 1
ATOM 878 N N . PHE A 1 107 ? -7.405 17.559 1.352 1.00 85.06 107 PHE A N 1
ATOM 879 C CA . PHE A 1 107 ? -7.310 16.171 0.912 1.00 85.06 107 PHE A CA 1
ATOM 880 C C . PHE A 1 107 ? -7.516 16.044 -0.603 1.00 85.06 107 PHE A C 1
ATOM 882 O O . PHE A 1 107 ? -6.745 15.350 -1.271 1.00 85.06 107 PHE A O 1
ATOM 889 N N . GLU A 1 108 ? -8.510 16.739 -1.154 1.00 87.50 108 GLU A N 1
ATOM 890 C CA . GLU A 1 108 ? -8.790 16.770 -2.591 1.00 87.50 108 GLU A CA 1
ATOM 891 C C . GLU A 1 108 ? -7.631 17.380 -3.379 1.00 87.50 108 GLU A C 1
ATOM 893 O O . GLU A 1 108 ? -7.140 16.750 -4.319 1.00 87.50 108 GLU A O 1
ATOM 898 N N . LEU A 1 109 ? -7.102 18.516 -2.917 1.00 89.44 109 LEU A N 1
ATOM 899 C CA . LEU A 1 109 ? -5.940 19.164 -3.523 1.00 89.44 109 LEU A CA 1
ATOM 900 C C . LEU A 1 109 ? -4.720 18.230 -3.566 1.00 89.44 109 LEU A C 1
ATOM 902 O O . LEU A 1 109 ? -4.068 18.078 -4.599 1.00 89.44 109 LEU A O 1
ATOM 906 N N . LEU A 1 110 ? -4.420 17.548 -2.455 1.00 87.19 110 LEU A N 1
ATOM 907 C CA . LEU A 1 110 ? -3.315 16.587 -2.391 1.00 87.19 110 LEU A CA 1
ATOM 908 C C . LEU A 1 110 ? -3.536 15.381 -3.315 1.00 87.19 110 LEU A C 1
ATOM 910 O O . LEU A 1 110 ? -2.574 14.832 -3.863 1.00 87.19 110 LEU A O 1
ATOM 914 N N . LYS A 1 111 ? -4.786 14.935 -3.481 1.00 86.81 111 LYS A N 1
ATOM 915 C CA . LYS A 1 111 ? -5.135 13.837 -4.391 1.00 86.81 111 LYS A CA 1
ATOM 916 C C . LYS A 1 111 ? -4.921 14.247 -5.846 1.00 86.81 111 LYS A C 1
ATOM 918 O O . LYS A 1 111 ? -4.395 13.453 -6.627 1.00 86.81 111 LYS A O 1
ATOM 923 N N . GLU A 1 112 ? -5.275 15.477 -6.195 1.00 89.94 112 GLU A N 1
ATOM 924 C CA . GLU A 1 112 ? -5.095 16.028 -7.534 1.00 89.94 112 GLU A CA 1
ATOM 925 C C . GLU A 1 112 ? -3.616 16.223 -7.885 1.00 89.94 112 GLU A C 1
ATOM 927 O O . GLU A 1 112 ? -3.161 15.715 -8.910 1.00 89.94 112 GLU A O 1
ATOM 932 N N . GLN A 1 113 ? -2.826 16.811 -6.981 1.00 90.69 113 GLN A N 1
ATOM 933 C CA . GLN A 1 113 ? -1.373 16.942 -7.151 1.00 90.69 113 GLN A CA 1
ATOM 934 C C . GLN A 1 113 ? -0.690 15.585 -7.375 1.00 90.69 113 GLN A C 1
ATOM 936 O O . GLN A 1 113 ? 0.164 15.438 -8.250 1.00 90.69 113 GLN A O 1
ATOM 941 N N . LYS A 1 114 ? -1.090 14.550 -6.622 1.00 86.31 114 LYS A N 1
ATOM 942 C CA . LYS A 1 114 ? -0.572 13.189 -6.831 1.00 86.31 114 LYS A CA 1
ATOM 943 C C . LYS A 1 114 ? -0.948 12.628 -8.200 1.00 86.31 114 LYS A C 1
ATOM 945 O O . LYS A 1 114 ? -0.118 11.963 -8.815 1.00 86.31 114 LYS A O 1
ATOM 950 N N . ARG A 1 115 ? -2.175 12.866 -8.677 1.00 86.69 115 ARG A N 1
ATOM 951 C CA . ARG A 1 115 ? -2.608 12.426 -10.014 1.00 86.69 115 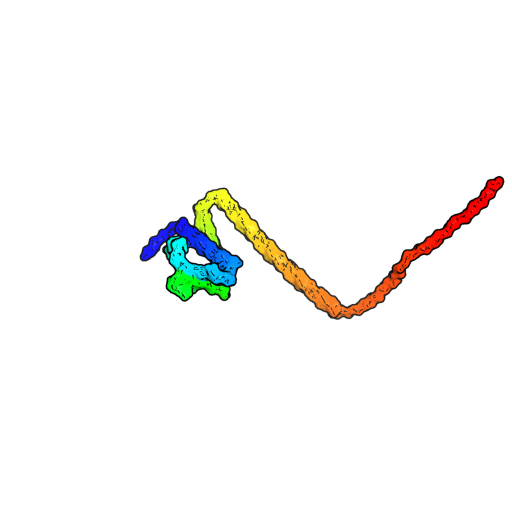ARG A CA 1
ATOM 952 C C . ARG A 1 115 ? -1.780 13.092 -11.108 1.00 86.69 115 ARG A C 1
ATOM 954 O O . ARG A 1 115 ? -1.284 12.381 -11.977 1.00 86.69 115 ARG A O 1
ATOM 961 N N . GLN A 1 116 ? -1.573 14.405 -11.011 1.00 91.12 116 GLN A N 1
ATOM 962 C CA . GLN A 1 116 ? -0.751 15.166 -11.954 1.00 91.12 116 GLN A CA 1
ATOM 963 C C . GLN A 1 116 ? 0.685 14.633 -11.993 1.00 91.12 116 GLN A C 1
ATOM 965 O O . GLN A 1 116 ? 1.166 14.265 -13.061 1.00 91.12 116 GLN A O 1
ATOM 970 N N . MET A 1 117 ? 1.321 14.443 -10.831 1.00 89.94 117 MET A N 1
ATOM 971 C CA . MET A 1 117 ? 2.674 13.876 -10.759 1.00 89.94 117 MET A CA 1
ATOM 972 C C . MET A 1 117 ? 2.778 12.475 -11.379 1.00 89.94 117 MET A C 1
ATOM 974 O O . MET A 1 117 ? 3.747 12.174 -12.075 1.00 89.94 117 MET A O 1
ATOM 978 N N . ILE A 1 118 ? 1.794 11.599 -11.145 1.00 86.81 118 ILE A N 1
ATOM 979 C CA . ILE A 1 118 ? 1.779 10.254 -11.742 1.00 86.81 118 ILE A CA 1
ATOM 980 C C . ILE A 1 118 ? 1.659 10.345 -13.268 1.00 86.81 118 ILE A C 1
ATOM 982 O O . ILE A 1 118 ? 2.328 9.599 -13.988 1.00 86.81 118 ILE A O 1
ATOM 986 N N . GLU A 1 119 ? 0.816 11.242 -13.773 1.00 90.94 119 GLU A N 1
ATOM 987 C CA . GLU A 1 119 ? 0.613 11.416 -15.207 1.00 90.94 119 GLU A CA 1
ATOM 988 C C . GLU A 1 119 ? 1.848 12.008 -15.897 1.00 90.94 119 GLU A C 1
ATOM 990 O O . GLU A 1 119 ? 2.277 11.491 -16.932 1.00 90.94 119 GLU A O 1
ATOM 995 N N . GLU A 1 120 ? 2.466 13.029 -15.306 1.00 91.75 120 GLU A N 1
ATOM 996 C CA . GLU A 1 120 ? 3.716 13.626 -15.784 1.00 91.75 120 GLU A CA 1
ATOM 997 C C . GLU A 1 120 ? 4.849 12.604 -15.808 1.00 91.75 120 GLU A C 1
ATOM 999 O O . GLU A 1 120 ? 5.517 12.440 -16.830 1.00 91.75 120 GLU A O 1
ATOM 1004 N N . HIS A 1 121 ? 5.016 11.833 -14.732 1.00 89.06 121 HIS A N 1
ATOM 1005 C CA . HIS A 1 121 ? 6.026 10.782 -14.676 1.00 89.06 121 HIS A CA 1
ATOM 1006 C C . HIS A 1 121 ? 5.784 9.705 -15.745 1.00 89.06 121 HIS A C 1
ATOM 1008 O O . HIS A 1 121 ? 6.726 9.193 -16.356 1.00 89.06 121 HIS A O 1
ATOM 1014 N N . LYS A 1 122 ? 4.521 9.357 -16.014 1.00 93.75 122 LYS A N 1
ATOM 1015 C CA . LYS A 1 122 ? 4.166 8.410 -17.079 1.00 93.75 122 LYS A CA 1
ATOM 1016 C C . LYS A 1 122 ? 4.485 8.974 -18.467 1.00 93.75 122 LYS A C 1
ATOM 1018 O O . LYS A 1 122 ? 4.979 8.230 -19.312 1.00 93.75 122 LYS A O 1
ATOM 1023 N N . LYS A 1 123 ? 4.229 10.265 -18.704 1.00 94.62 123 LYS A N 1
ATOM 1024 C CA . LYS A 1 123 ? 4.576 10.957 -19.958 1.00 94.62 123 LYS A CA 1
ATOM 1025 C C . LYS A 1 123 ? 6.092 11.022 -20.155 1.00 94.62 123 LYS A C 1
ATOM 1027 O O . LYS A 1 123 ? 6.568 10.648 -21.223 1.00 94.62 123 LYS A O 1
ATOM 1032 N N . MET A 1 124 ? 6.847 11.396 -19.121 1.00 91.19 124 MET A N 1
ATOM 1033 C CA . MET A 1 124 ? 8.312 11.445 -19.177 1.00 91.19 124 MET A CA 1
ATOM 1034 C C . MET A 1 124 ? 8.936 10.078 -19.462 1.00 91.19 124 MET A C 1
ATOM 1036 O O . MET A 1 124 ? 9.828 9.983 -20.301 1.00 91.19 124 MET A O 1
ATOM 1040 N N . ASN A 1 125 ? 8.446 9.009 -18.824 1.00 91.81 125 ASN A N 1
ATOM 1041 C CA . ASN A 1 125 ? 8.938 7.656 -19.094 1.00 91.81 125 ASN A CA 1
ATOM 1042 C C . ASN A 1 125 ? 8.721 7.249 -20.558 1.00 91.81 125 ASN A C 1
ATOM 1044 O O . ASN A 1 125 ? 9.645 6.739 -21.183 1.00 91.81 125 ASN A O 1
ATOM 1048 N N . ARG A 1 126 ? 7.541 7.535 -21.124 1.00 93.06 126 ARG A N 1
ATOM 1049 C CA . ARG A 1 126 ? 7.248 7.251 -22.539 1.00 93.06 126 ARG A CA 1
ATOM 1050 C C . ARG A 1 126 ? 8.168 8.024 -23.484 1.00 93.06 126 ARG A C 1
ATOM 1052 O O . ARG A 1 126 ? 8.751 7.431 -24.381 1.00 93.06 126 ARG A O 1
ATOM 1059 N N . MET A 1 127 ? 8.354 9.324 -23.246 1.00 94.06 127 MET A N 1
ATOM 1060 C CA . MET A 1 127 ? 9.271 10.142 -24.051 1.00 94.06 127 MET A CA 1
ATOM 1061 C C . MET A 1 127 ? 10.713 9.630 -23.977 1.00 94.06 127 MET A C 1
ATOM 1063 O O . MET A 1 127 ? 11.421 9.612 -24.982 1.00 94.06 127 MET A O 1
ATOM 1067 N N . LYS A 1 128 ? 11.152 9.193 -22.793 1.00 93.81 128 LYS A N 1
ATOM 1068 C CA . LYS A 1 128 ? 12.482 8.615 -22.602 1.00 93.81 128 LYS A CA 1
ATOM 1069 C C . LYS A 1 128 ? 12.656 7.321 -23.402 1.00 93.81 128 LYS A C 1
ATOM 1071 O O . LYS A 1 128 ? 13.660 7.179 -24.093 1.00 93.81 128 LYS A O 1
ATOM 1076 N N . GLU A 1 129 ? 11.681 6.415 -23.347 1.00 94.25 129 GLU A N 1
ATOM 1077 C CA . GLU A 1 129 ? 11.686 5.165 -24.122 1.00 94.25 129 GLU A CA 1
ATOM 1078 C C . GLU A 1 129 ? 11.735 5.434 -25.637 1.00 94.25 129 GLU A C 1
ATOM 1080 O O . GLU A 1 129 ? 12.511 4.803 -26.357 1.00 94.25 129 GLU A O 1
ATOM 1085 N N . GLU A 1 130 ? 10.968 6.415 -26.122 1.00 94.75 130 GLU A N 1
ATOM 1086 C CA . GLU A 1 130 ? 10.982 6.832 -27.530 1.00 94.75 130 GLU A CA 1
ATOM 1087 C C . GLU A 1 130 ? 12.340 7.403 -27.961 1.00 94.75 130 GLU A C 1
ATOM 1089 O O . GLU A 1 130 ? 12.843 7.070 -29.038 1.00 94.75 130 GLU A O 1
ATOM 1094 N N . LEU A 1 131 ? 12.958 8.245 -27.129 1.00 93.88 131 LEU A N 1
ATOM 1095 C CA . LEU A 1 131 ? 14.275 8.818 -27.410 1.00 93.88 131 LEU A CA 1
ATOM 1096 C C . LEU A 1 131 ? 15.367 7.739 -27.426 1.00 93.88 131 LEU A C 1
ATOM 1098 O O . LEU A 1 131 ? 16.236 7.751 -28.299 1.00 93.88 131 LEU A O 1
ATOM 1102 N N . GLU A 1 132 ? 15.313 6.788 -26.492 1.00 94.44 132 GLU A N 1
ATOM 1103 C CA . GLU A 1 132 ? 16.232 5.648 -26.456 1.00 94.44 132 GLU A CA 1
ATOM 1104 C C . GLU A 1 132 ? 16.086 4.762 -27.699 1.00 94.44 132 GLU A C 1
ATOM 1106 O O . GLU A 1 132 ? 17.094 4.328 -28.260 1.00 94.44 132 GLU A O 1
ATOM 1111 N N . MET A 1 133 ? 14.855 4.521 -28.161 1.00 94.38 133 MET A N 1
ATOM 1112 C CA . MET A 1 133 ? 14.592 3.790 -29.404 1.00 94.38 133 MET A CA 1
ATOM 1113 C C . MET A 1 133 ? 15.183 4.508 -30.619 1.00 94.38 133 MET A C 1
ATOM 1115 O O . MET A 1 133 ? 15.925 3.887 -31.379 1.00 94.38 133 MET A O 1
ATOM 1119 N N . LYS A 1 134 ? 14.939 5.816 -30.768 1.00 94.44 134 LYS A N 1
ATOM 1120 C CA . LYS A 1 134 ? 15.521 6.615 -31.861 1.00 94.44 134 LYS A CA 1
ATOM 1121 C C . LYS A 1 134 ? 17.048 6.597 -31.829 1.00 94.44 134 LYS A C 1
ATOM 1123 O O . LYS A 1 134 ? 17.679 6.318 -32.837 1.00 94.44 134 LYS A O 1
ATOM 1128 N N . SER A 1 135 ? 17.650 6.780 -30.652 1.00 93.62 135 SER A N 1
ATOM 1129 C CA . SER A 1 135 ? 19.110 6.743 -30.515 1.00 93.62 135 SER A CA 1
ATOM 1130 C C . SER A 1 135 ? 19.710 5.381 -30.885 1.00 93.62 135 SER A C 1
ATOM 1132 O O . SER A 1 135 ? 20.809 5.327 -31.437 1.00 93.62 135 SER A O 1
ATOM 1134 N N . LYS A 1 136 ? 19.015 4.272 -30.591 1.00 94.06 136 LYS A N 1
ATOM 1135 C CA . LYS A 1 136 ? 19.451 2.931 -31.006 1.00 94.06 136 LYS A CA 1
ATOM 1136 C C . LYS A 1 136 ? 19.381 2.758 -32.521 1.00 94.06 136 LYS A C 1
ATOM 1138 O O . LYS A 1 136 ? 20.328 2.212 -33.078 1.00 94.06 136 LYS A O 1
ATOM 1143 N N . LEU A 1 137 ? 18.315 3.235 -33.165 1.00 92.56 137 LEU A N 1
ATOM 1144 C CA . LEU A 1 137 ? 18.175 3.185 -34.623 1.00 92.56 137 LEU A CA 1
ATOM 1145 C C . LEU A 1 137 ? 19.290 3.982 -35.313 1.00 92.56 137 LEU A C 1
ATOM 1147 O O . LEU A 1 137 ? 20.024 3.404 -36.108 1.00 92.56 137 LEU A O 1
ATOM 1151 N N . ASP A 1 138 ? 19.532 5.228 -34.891 1.00 92.38 138 ASP A N 1
ATOM 1152 C CA . ASP A 1 138 ? 20.603 6.070 -35.445 1.00 92.38 138 ASP A CA 1
ATOM 1153 C C . ASP A 1 138 ? 21.992 5.420 -35.319 1.00 92.38 138 ASP A C 1
ATOM 1155 O O . ASP A 1 138 ? 22.851 5.574 -36.187 1.00 92.38 138 ASP A O 1
ATOM 1159 N N . ARG A 1 139 ? 22.257 4.704 -34.215 1.00 90.19 139 ARG A N 1
ATOM 1160 C CA . ARG A 1 139 ? 23.530 3.985 -34.021 1.00 90.19 139 ARG A CA 1
ATOM 1161 C C . ARG A 1 139 ? 23.684 2.828 -35.001 1.00 90.19 139 ARG A C 1
ATOM 1163 O O . ARG A 1 139 ? 24.792 2.607 -35.483 1.00 90.19 139 ARG A O 1
ATOM 1170 N N . VAL A 1 140 ? 22.605 2.092 -35.262 1.00 90.44 140 VAL A N 1
ATOM 1171 C CA . VAL A 1 140 ? 22.610 0.978 -36.217 1.00 90.44 140 VAL A CA 1
ATOM 1172 C C . VAL A 1 140 ? 22.803 1.512 -37.632 1.00 90.44 140 VAL A C 1
ATOM 1174 O O . VAL A 1 140 ? 23.706 1.046 -38.322 1.00 90.44 140 VAL A O 1
ATOM 1177 N N . GLU A 1 141 ? 22.053 2.541 -38.025 1.00 86.88 141 GLU A N 1
ATOM 1178 C CA . GLU A 1 141 ? 22.178 3.179 -39.342 1.00 86.88 141 GLU A CA 1
ATOM 1179 C C . GLU A 1 141 ? 23.605 3.694 -39.583 1.00 86.88 141 GLU A C 1
ATOM 1181 O O . GLU A 1 141 ? 24.251 3.294 -40.552 1.00 86.88 141 GLU A O 1
ATOM 1186 N N . LYS A 1 142 ? 24.174 4.449 -38.634 1.00 84.75 142 LYS A N 1
ATOM 1187 C CA . LYS A 1 142 ? 25.570 4.918 -38.716 1.00 84.75 142 LYS A CA 1
ATOM 1188 C C . LYS A 1 142 ? 26.599 3.792 -38.772 1.00 84.75 142 LYS A C 1
ATOM 1190 O O . LYS A 1 142 ? 27.671 3.983 -39.332 1.00 84.75 142 LYS A O 1
ATOM 1195 N N . SER A 1 143 ? 26.317 2.635 -38.169 1.00 82.12 143 SER A N 1
ATOM 1196 C CA . SER A 1 143 ? 27.221 1.479 -38.239 1.00 82.12 143 SER A CA 1
ATOM 1197 C C . SER A 1 143 ? 27.187 0.773 -39.597 1.00 82.12 143 SER A C 1
ATOM 1199 O O . SER A 1 143 ? 28.162 0.125 -39.967 1.00 82.12 143 SER A O 1
ATOM 1201 N N . THR A 1 144 ? 26.078 0.903 -40.332 1.00 80.94 144 THR A N 1
ATOM 1202 C CA . THR A 1 144 ? 25.915 0.350 -41.684 1.00 80.94 144 THR A CA 1
ATOM 1203 C C . THR A 1 144 ? 26.398 1.287 -42.786 1.00 80.94 144 THR A C 1
ATOM 1205 O O . THR A 1 144 ? 26.647 0.834 -43.901 1.00 80.94 144 THR A O 1
ATOM 1208 N N . GLU A 1 145 ? 26.554 2.578 -42.494 1.00 78.56 145 GLU A N 1
ATOM 1209 C CA . GLU A 1 145 ? 27.148 3.532 -43.424 1.00 78.56 145 GLU A CA 1
ATOM 1210 C C . GLU A 1 145 ? 28.643 3.242 -43.615 1.00 78.56 145 GLU A C 1
ATOM 1212 O O . GLU A 1 145 ? 29.417 3.150 -42.660 1.00 78.56 145 GLU A O 1
ATOM 1217 N N . GLU A 1 146 ? 29.075 3.116 -44.873 1.00 73.19 146 GLU A N 1
ATOM 1218 C CA . GLU A 1 146 ? 30.495 3.006 -45.193 1.00 73.19 146 GLU A CA 1
ATOM 1219 C C . GLU A 1 146 ? 31.224 4.271 -44.725 1.00 73.19 146 GLU A C 1
ATOM 1221 O O . GLU A 1 146 ? 30.968 5.378 -45.211 1.00 73.19 146 GLU A O 1
ATOM 1226 N N . VAL A 1 147 ? 32.168 4.108 -43.793 1.00 67.25 147 VAL A N 1
ATOM 1227 C CA . VAL A 1 147 ? 33.022 5.201 -43.321 1.00 67.25 147 VAL A CA 1
ATOM 1228 C C . VAL A 1 147 ? 33.931 5.634 -44.470 1.00 67.25 147 VAL A C 1
ATOM 1230 O O . VAL A 1 147 ? 35.052 5.150 -44.631 1.00 67.25 147 VAL A O 1
ATOM 1233 N N . LYS A 1 148 ? 33.464 6.587 -45.283 1.00 70.62 148 LYS A N 1
ATOM 1234 C CA . LYS A 1 148 ? 34.348 7.354 -46.158 1.00 70.62 148 LYS A CA 1
ATOM 1235 C C . LYS A 1 148 ? 35.277 8.137 -45.248 1.00 70.62 148 LYS A C 1
ATOM 1237 O O . LYS A 1 148 ? 34.861 9.116 -44.633 1.00 70.62 148 LYS A O 1
ATOM 1242 N N . ALA A 1 149 ? 36.530 7.698 -45.158 1.00 62.47 149 ALA A N 1
ATOM 1243 C CA . ALA A 1 149 ? 37.579 8.463 -44.510 1.00 62.47 149 ALA A CA 1
ATOM 1244 C C . ALA A 1 149 ? 37.626 9.845 -45.173 1.00 62.47 149 ALA A C 1
ATOM 1246 O O . ALA A 1 149 ? 38.143 10.000 -46.282 1.00 62.47 149 ALA A O 1
ATOM 1247 N N . SER A 1 150 ? 37.043 10.855 -44.522 1.00 66.94 150 SER A N 1
ATOM 1248 C CA . SER A 1 150 ? 37.282 12.232 -44.914 1.00 66.94 150 SER A CA 1
ATOM 1249 C C . SER A 1 150 ? 38.780 12.422 -44.753 1.00 66.94 150 SER A C 1
ATOM 1251 O O . SER A 1 150 ? 39.288 12.323 -43.633 1.00 66.94 150 SER A O 1
ATOM 1253 N N . LYS A 1 151 ? 39.505 12.632 -45.855 1.00 66.19 151 LYS A N 1
ATOM 1254 C CA . LYS A 1 151 ? 40.867 13.150 -45.765 1.00 66.19 151 LYS A CA 1
ATOM 1255 C C . LYS A 1 151 ? 40.743 14.439 -44.969 1.00 66.19 151 LYS A C 1
ATOM 1257 O O . LYS A 1 151 ? 40.148 15.398 -45.462 1.00 66.19 151 LYS A O 1
ATOM 1262 N N . GLY A 1 152 ? 41.179 14.404 -43.710 1.00 65.25 152 GLY A N 1
ATOM 1263 C CA . GLY A 1 152 ? 41.215 15.587 -42.872 1.00 65.25 152 GLY A CA 1
ATOM 1264 C C . GLY A 1 152 ? 41.922 16.665 -43.673 1.00 65.25 152 GLY A C 1
ATOM 1265 O O . GLY A 1 152 ? 42.958 16.402 -44.283 1.00 65.25 152 GLY A O 1
ATOM 1266 N N . ASN A 1 153 ? 41.313 17.842 -43.766 1.00 69.00 153 ASN A N 1
ATOM 1267 C CA . ASN A 1 153 ? 42.019 18.972 -44.333 1.00 69.00 153 ASN A CA 1
ATOM 1268 C C . ASN A 1 153 ? 43.235 19.198 -43.429 1.00 69.00 153 ASN A C 1
ATOM 1270 O O . ASN A 1 153 ? 43.044 19.475 -42.242 1.00 69.00 153 ASN A O 1
ATOM 1274 N N . ASP A 1 154 ? 44.446 19.024 -43.962 1.00 65.19 154 ASP A N 1
ATOM 1275 C CA . ASP A 1 154 ? 45.694 19.333 -43.265 1.00 65.19 154 ASP A CA 1
ATOM 1276 C C . ASP A 1 154 ? 45.751 20.849 -43.052 1.00 65.19 154 ASP A C 1
ATOM 1278 O O . ASP A 1 154 ? 46.402 21.607 -43.776 1.00 65.19 154 ASP A O 1
ATOM 1282 N N . LEU A 1 155 ? 45.010 21.316 -42.048 1.00 66.94 155 LEU A N 1
ATOM 1283 C CA . LEU A 1 155 ? 45.147 22.644 -41.493 1.00 66.94 155 LEU A CA 1
ATOM 1284 C C . LEU A 1 155 ? 46.560 22.687 -40.930 1.00 66.94 155 LEU A C 1
ATOM 1286 O O . LEU A 1 155 ? 46.831 22.118 -39.874 1.00 66.94 155 LEU A O 1
ATOM 1290 N N . ARG A 1 156 ? 47.477 23.317 -41.670 1.00 69.00 156 ARG A N 1
ATOM 1291 C CA . ARG A 1 156 ? 48.831 23.610 -41.204 1.00 69.00 156 ARG A CA 1
ATOM 1292 C C . ARG A 1 156 ? 48.713 24.457 -39.939 1.00 69.00 156 ARG A C 1
ATOM 1294 O O . ARG A 1 156 ? 48.633 25.680 -40.004 1.00 69.00 156 ARG A O 1
ATOM 1301 N N . PHE A 1 157 ? 48.650 23.792 -38.790 1.00 58.53 157 PHE A N 1
ATOM 1302 C CA . PHE A 1 157 ? 48.659 24.415 -37.479 1.00 58.53 157 PHE A CA 1
ATOM 1303 C C . PHE A 1 157 ? 50.060 24.977 -37.251 1.00 58.53 157 PHE A C 1
ATOM 1305 O O . PHE A 1 157 ? 50.979 24.292 -36.813 1.00 58.53 157 PHE A O 1
ATOM 1312 N N . GLY A 1 158 ? 50.224 26.240 -37.621 1.00 67.81 158 GLY A N 1
ATOM 1313 C CA . GLY A 1 158 ? 51.423 27.022 -37.398 1.00 67.81 158 GLY A CA 1
ATOM 1314 C C . GLY A 1 158 ? 51.043 28.490 -37.457 1.00 67.81 158 GLY A C 1
ATOM 1315 O O . GLY A 1 158 ? 50.527 28.958 -38.470 1.00 67.81 158 GLY A O 1
ATOM 1316 N N . ALA A 1 159 ? 51.264 29.217 -36.361 1.00 70.00 159 ALA A N 1
ATOM 1317 C CA . ALA A 1 159 ? 51.171 30.667 -36.377 1.00 70.00 159 ALA A CA 1
ATOM 1318 C C . ALA A 1 159 ? 52.118 31.190 -37.465 1.00 70.00 159 ALA A C 1
ATOM 1320 O O . ALA A 1 159 ? 53.302 30.849 -37.477 1.00 70.00 159 ALA A O 1
ATOM 1321 N N . ASN A 1 160 ? 51.601 31.991 -38.395 1.00 68.00 160 ASN A N 1
ATOM 1322 C CA . ASN A 1 160 ? 52.414 32.623 -39.425 1.00 68.00 160 ASN A CA 1
ATOM 1323 C C . ASN A 1 160 ? 53.221 33.743 -38.745 1.00 68.00 160 ASN A C 1
ATOM 1325 O O . ASN A 1 160 ? 52.781 34.890 -38.678 1.00 68.00 160 ASN A O 1
ATOM 1329 N N . VAL A 1 161 ? 54.347 33.386 -38.117 1.00 68.19 161 VAL A N 1
ATOM 1330 C CA . VAL A 1 161 ? 55.199 34.329 -37.384 1.00 68.19 161 VAL A CA 1
ATOM 1331 C C . VAL A 1 161 ? 55.899 35.222 -38.403 1.00 68.19 161 VAL A C 1
ATOM 1333 O O . VAL A 1 161 ? 56.936 34.870 -38.967 1.00 68.19 161 VAL A O 1
ATOM 1336 N N . VAL A 1 162 ? 55.317 36.391 -38.656 1.00 74.31 162 VAL A N 1
ATOM 1337 C CA . VAL A 1 162 ? 55.951 37.439 -39.455 1.00 74.31 162 VAL A CA 1
ATOM 1338 C C . VAL A 1 162 ? 57.134 37.971 -38.645 1.00 74.31 162 VAL A C 1
ATOM 1340 O O . VAL A 1 162 ? 56.953 38.562 -37.581 1.00 74.31 162 VAL A O 1
ATOM 1343 N N . LYS A 1 163 ? 58.364 37.728 -39.112 1.00 72.62 163 LYS A N 1
ATOM 1344 C CA . LYS A 1 163 ? 59.566 38.298 -38.489 1.00 72.62 163 LYS A CA 1
ATOM 1345 C C . LYS A 1 163 ? 59.507 39.819 -38.630 1.00 72.62 163 LYS A C 1
ATOM 1347 O O . LYS A 1 163 ? 59.558 40.333 -39.745 1.00 72.62 163 LYS A O 1
ATOM 1352 N N . PHE A 1 164 ? 59.398 40.524 -37.506 1.00 79.94 164 PHE A N 1
ATOM 1353 C CA . PHE A 1 164 ? 59.481 41.980 -37.459 1.00 79.94 164 PHE A CA 1
ATOM 1354 C C . PHE A 1 164 ? 60.830 42.433 -38.030 1.00 79.94 164 PHE A C 1
ATOM 1356 O O . PHE A 1 164 ? 61.883 42.039 -37.526 1.00 79.94 164 PHE A O 1
ATOM 1363 N N . GLN A 1 165 ? 60.798 43.243 -39.087 1.00 79.31 165 GL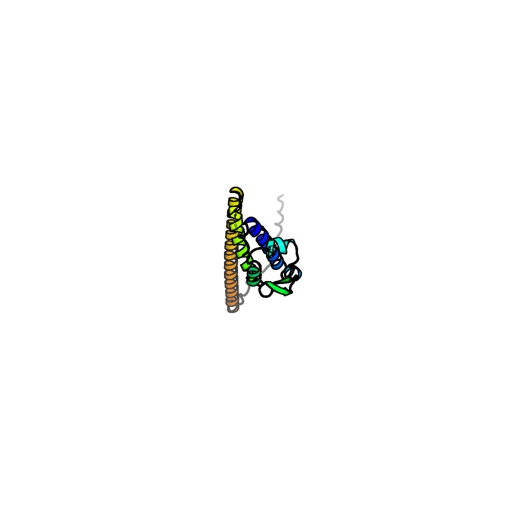N A N 1
ATOM 1364 C CA . GLN A 1 165 ? 61.973 43.965 -39.561 1.00 79.31 165 GLN A CA 1
ATOM 1365 C C . GLN A 1 165 ? 61.913 45.381 -38.980 1.00 79.31 165 GLN A C 1
ATOM 1367 O O . GLN A 1 165 ? 60.937 46.087 -39.245 1.00 79.31 165 GLN A O 1
ATOM 1372 N N . PRO A 1 166 ? 62.902 45.803 -38.171 1.00 79.00 166 PRO A N 1
ATOM 1373 C CA . PRO A 1 166 ? 62.922 47.160 -37.650 1.00 79.00 166 PRO A CA 1
ATOM 1374 C C . PRO A 1 166 ? 63.038 48.167 -38.807 1.00 79.00 166 PRO A C 1
ATOM 1376 O O . PRO A 1 166 ? 63.776 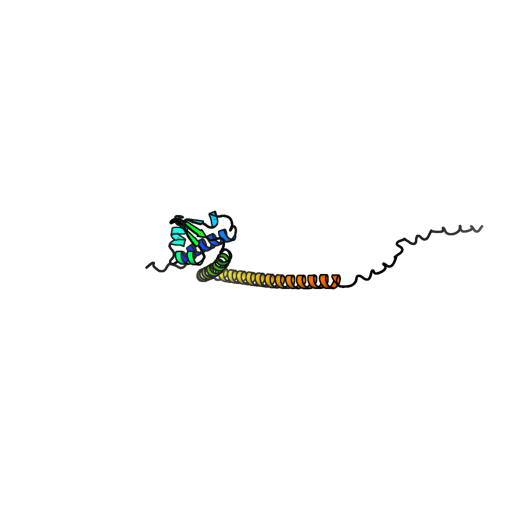47.915 -39.765 1.00 79.00 166 PRO A O 1
ATOM 1379 N N . PRO A 1 167 ? 62.315 49.300 -38.744 1.00 78.88 167 PRO A N 1
ATOM 1380 C CA . PRO A 1 167 ? 62.371 50.324 -39.778 1.00 78.88 167 PRO A CA 1
ATOM 1381 C C . PRO A 1 167 ? 63.794 50.878 -39.915 1.00 78.88 167 PRO A C 1
ATOM 1383 O O . PRO A 1 167 ? 64.511 51.042 -38.925 1.00 78.88 167 PRO A O 1
ATOM 1386 N N . ALA A 1 168 ? 64.200 51.152 -41.157 1.00 77.12 168 ALA A N 1
ATOM 1387 C CA . ALA A 1 168 ? 65.531 51.659 -41.469 1.00 77.12 168 ALA A CA 1
ATOM 1388 C C . ALA A 1 168 ? 65.832 52.954 -40.682 1.00 77.12 168 ALA A C 1
ATOM 1390 O O . ALA A 1 168 ? 64.949 53.808 -40.562 1.00 77.12 168 ALA A O 1
ATOM 1391 N N . PRO A 1 169 ? 67.062 53.128 -40.160 1.00 74.50 169 PRO A N 1
ATOM 1392 C CA . PRO A 1 169 ? 67.423 54.310 -39.389 1.00 74.50 169 PRO A CA 1
ATOM 1393 C C . PRO A 1 169 ? 67.259 55.566 -40.250 1.00 74.50 169 PRO A C 1
ATOM 1395 O O . PRO A 1 169 ? 67.853 55.685 -41.326 1.00 74.50 169 PRO A O 1
ATOM 1398 N N . ALA A 1 170 ? 66.438 56.503 -39.772 1.00 71.12 170 ALA A N 1
ATOM 1399 C CA . ALA A 1 170 ? 66.264 57.802 -40.400 1.00 71.12 170 ALA A CA 1
ATOM 1400 C C . ALA A 1 170 ? 67.626 58.506 -40.464 1.00 71.12 170 ALA A C 1
ATOM 1402 O O . ALA A 1 170 ? 68.245 58.783 -39.436 1.00 71.12 170 ALA A O 1
ATOM 1403 N N . ARG A 1 171 ? 68.111 58.780 -41.680 1.00 61.59 171 ARG A N 1
ATOM 1404 C CA . ARG A 1 171 ? 69.291 59.625 -41.880 1.00 61.59 171 ARG A CA 1
ATOM 1405 C C . ARG A 1 171 ? 68.965 61.015 -41.341 1.00 61.59 171 ARG A C 1
ATOM 1407 O O . ARG A 1 171 ? 68.075 61.685 -41.867 1.00 61.59 171 ARG A O 1
ATOM 1414 N N . GLY A 1 172 ? 69.667 61.413 -40.282 1.00 59.41 172 GLY A N 1
ATOM 1415 C CA . GLY A 1 172 ? 69.619 62.766 -39.746 1.00 59.41 172 GLY A CA 1
ATOM 1416 C C . GLY A 1 172 ? 69.939 63.772 -40.847 1.00 59.41 172 GLY A C 1
ATOM 1417 O O . GLY A 1 172 ? 70.906 63.598 -41.591 1.00 59.41 172 GLY A O 1
ATOM 1418 N N . ARG A 1 173 ? 69.090 64.792 -40.982 1.00 52.72 173 ARG A N 1
ATOM 1419 C CA . ARG A 1 173 ? 69.420 65.982 -41.764 1.00 52.72 173 ARG A CA 1
ATOM 1420 C C . ARG A 1 173 ? 70.283 66.875 -40.876 1.00 52.72 173 ARG A C 1
ATOM 1422 O O . ARG A 1 173 ? 69.840 67.225 -39.783 1.00 52.72 173 ARG A O 1
ATOM 1429 N N . CYS A 1 174 ? 71.496 67.163 -41.337 1.00 49.62 174 CYS A N 1
ATOM 1430 C CA . CYS A 1 174 ? 72.242 68.348 -40.925 1.00 49.62 174 CYS A CA 1
ATOM 1431 C C . CYS A 1 174 ? 71.566 69.602 -41.486 1.00 49.62 174 CYS A C 1
ATOM 1433 O O . CYS A 1 174 ? 70.932 69.485 -42.564 1.00 49.62 174 CYS A O 1
#

InterPro domains:
  IPR018997 PUB domain [PF09409] (8-83)
  IPR036339 PUB-like domain superfamily [SSF143503] (6-82)

Secondary structure (DSSP, 8-state):
-PPPPPHHHHHHHHHHHHHHHHHHHH-TT-HHHHEEETT-HHIIIIITTSTTHHHHHHHTTEEESSSSEEEE-GGGHHHHHHHHHHHHHHHHHHHHTTS-HHHHHHHHHHHHHHHHHHHHHHHHHHHHHHHHHHHHHHHHHHHHS------------------PPPPPPP----

Organism: NCBI:txid151035

Sequence (174 aa):
MKESHTDEELMTGIDILLKLIKNILKSPKEEKFRKIKKTNKAISTKLLNLICMDDLLMVINFEHESEEFYCFNISKFTSLAKAKLVIQDFYDEIRKKYMTPEELSKFELLKEQKRQMIEEHKKMNRMKEELEMKSKLDRVEKSTEEVKASKGNDLRFGANVVKFQPPAPARGRC

Foldseek 3Di:
DDPDDDLVLVLQQLVVVLVLLVQCLVPVPDQVSQKDFCPPPSCVPRHVVDPCSVVLCVVLAFDPPDPGITGHDSVSNVSSVVSSVVSVVVSVVSVLVVDDPVVNVVVVVVVVVVVVVVVVVVVVVVVVVVVVVVVVVVVVVVVPDDPPPPPPDPPVPDDPPDPDDDDDDPDDDD

Radius of gyration: 35.84 Å; chains: 1; bounding box: 96×90×68 Å

pLDDT: mean 86.44, std 10.5, range [42.28, 95.56]